Protein AF-V6U1A8-F1 (afdb_monomer_lite)

InterPro domains:
  IPR000742 EGF-like domain [SM00181] (25-59)
  IPR000742 EGF-like domain [SM00181] (64-98)
  IPR005127 Giardia variant-specific surface protein [PF03302] (100-140)
  IPR009030 Growth factor receptor cysteine-rich domain superfamily [SSF57184] (3-97)
  IPR052798 Giardia Variant Surface Antigen [PTHR23275] (2-140)

pLDDT: mean 70.41, std 11.6, range [42.94, 85.56]

Radius of gyration: 36.6 Å; chains: 1; bounding box: 85×27×102 Å

Structure (mmCIF, N/CA/C/O backbone):
data_AF-V6U1A8-F1
#
_entry.id   AF-V6U1A8-F1
#
loop_
_atom_site.group_PDB
_atom_site.id
_atom_site.type_symbol
_atom_site.label_atom_id
_atom_site.label_alt_id
_atom_site.label_comp_id
_atom_site.label_asym_id
_atom_site.label_entity_id
_atom_site.label_seq_id
_atom_site.pdbx_PDB_ins_code
_atom_site.Cartn_x
_atom_site.Cartn_y
_atom_site.Cartn_z
_atom_site.occupancy
_atom_site.B_iso_or_equiv
_atom_site.auth_seq_id
_atom_site.auth_comp_id
_atom_site.auth_asym_id
_atom_site.auth_atom_id
_atom_site.pdbx_PDB_model_num
ATOM 1 N N . THR A 1 1 ? -21.407 -9.603 41.014 1.00 54.41 1 THR A N 1
ATOM 2 C CA . THR A 1 1 ? -21.014 -10.512 39.916 1.00 54.41 1 THR A CA 1
ATOM 3 C C . THR A 1 1 ? -19.819 -9.904 39.214 1.00 54.41 1 THR A C 1
ATOM 5 O O . THR A 1 1 ? -19.897 -8.754 38.809 1.00 54.41 1 THR A O 1
ATOM 8 N N . LYS A 1 2 ? -18.679 -10.603 39.192 1.00 65.50 2 LYS A N 1
ATOM 9 C CA . LYS A 1 2 ? -17.474 -10.148 38.482 1.00 65.50 2 LYS A CA 1
ATOM 10 C C . LYS A 1 2 ? -17.559 -10.689 37.052 1.00 65.50 2 LYS A C 1
ATOM 12 O O . LYS A 1 2 ? -17.752 -11.888 36.890 1.00 65.50 2 LYS A O 1
ATOM 17 N N . CYS A 1 3 ? -17.492 -9.827 36.046 1.00 67.06 3 CYS A N 1
ATOM 18 C CA . CYS A 1 3 ? -17.381 -10.222 34.646 1.00 67.06 3 CYS A CA 1
ATOM 19 C C . CYS A 1 3 ? -15.931 -10.648 34.371 1.00 67.06 3 CYS A C 1
ATOM 21 O O . CYS A 1 3 ? -15.004 -9.895 34.657 1.00 67.06 3 CYS A O 1
ATOM 23 N N . GLU A 1 4 ? -15.725 -11.853 33.843 1.00 73.88 4 GLU A N 1
ATOM 24 C CA . GLU A 1 4 ? -14.408 -12.304 33.357 1.00 73.88 4 GLU A CA 1
ATOM 25 C C . GLU A 1 4 ? -14.188 -11.935 31.891 1.00 73.88 4 GLU A C 1
ATOM 27 O O . GLU A 1 4 ? -13.076 -11.602 31.490 1.00 73.88 4 GLU A O 1
ATOM 32 N N . THR A 1 5 ? -15.262 -11.935 31.105 1.00 67.69 5 THR A N 1
ATOM 33 C CA . THR A 1 5 ? -15.243 -11.657 29.669 1.00 67.69 5 THR A CA 1
ATOM 34 C C . THR A 1 5 ? -16.434 -10.794 29.287 1.00 67.69 5 THR A C 1
ATOM 36 O O . THR A 1 5 ? -17.560 -11.058 29.711 1.00 67.69 5 THR A O 1
ATOM 39 N N . CYS A 1 6 ? -16.190 -9.778 28.464 1.00 75.00 6 CYS A N 1
ATOM 40 C CA . CYS A 1 6 ? -17.238 -8.950 27.881 1.00 75.00 6 CYS A CA 1
ATOM 41 C C . CYS A 1 6 ? -17.598 -9.441 26.474 1.00 75.00 6 CYS A C 1
ATOM 43 O O . CYS A 1 6 ? -16.801 -10.104 25.811 1.00 75.00 6 CYS A O 1
ATOM 45 N N . SER A 1 7 ? -18.808 -9.111 26.016 1.00 73.62 7 SER A N 1
ATOM 46 C CA . SER A 1 7 ? -19.204 -9.361 24.626 1.00 73.62 7 SER A CA 1
ATOM 47 C C . SER A 1 7 ? -18.288 -8.607 23.647 1.00 73.62 7 SER A C 1
ATOM 49 O O . SER A 1 7 ? -17.741 -7.563 24.014 1.00 73.62 7 SER A O 1
ATOM 51 N N . PRO A 1 8 ? -18.129 -9.088 22.401 1.00 59.62 8 PRO A N 1
ATOM 52 C CA . PRO A 1 8 ? -17.358 -8.383 21.380 1.00 59.62 8 PRO A CA 1
ATOM 53 C C . PRO A 1 8 ? -17.794 -6.913 21.259 1.00 59.62 8 PRO A C 1
ATOM 55 O O . PRO A 1 8 ? -18.988 -6.624 21.191 1.00 59.62 8 PRO A O 1
ATOM 58 N N . GLY A 1 9 ? -16.832 -5.984 21.260 1.00 59.16 9 GLY A N 1
ATOM 59 C CA . GLY A 1 9 ? -17.101 -4.537 21.227 1.00 59.16 9 GLY A CA 1
ATOM 60 C C . GLY A 1 9 ? -17.337 -3.878 22.594 1.00 59.16 9 GLY A C 1
ATOM 61 O O . GLY A 1 9 ? -17.789 -2.734 22.649 1.00 59.16 9 GLY A O 1
ATOM 62 N N . PHE A 1 10 ? -17.034 -4.573 23.692 1.00 72.06 10 PHE A N 1
ATOM 63 C CA . PHE A 1 10 ? -17.098 -4.050 25.056 1.00 72.06 10 PHE A CA 1
ATOM 64 C C . PHE A 1 10 ? -15.777 -4.302 25.786 1.00 72.06 10 PHE A C 1
ATOM 66 O O . PHE A 1 10 ? -15.151 -5.348 25.611 1.00 72.06 10 PHE A O 1
ATOM 73 N N . THR A 1 11 ? -15.374 -3.367 26.641 1.00 70.12 11 THR A N 1
ATOM 74 C CA . THR A 1 11 ? -14.177 -3.476 27.484 1.00 70.12 11 THR A CA 1
ATOM 75 C C . THR A 1 11 ? -14.559 -3.664 28.946 1.00 70.12 11 THR A C 1
ATOM 77 O O . THR A 1 11 ? -15.531 -3.087 29.440 1.00 70.12 11 THR A O 1
ATOM 80 N N . LEU A 1 12 ? -13.798 -4.512 29.640 1.00 79.25 12 LEU A N 1
ATOM 81 C CA . LEU A 1 12 ? -14.005 -4.809 31.052 1.00 79.25 12 LEU A CA 1
ATOM 82 C C . LEU A 1 12 ? -13.474 -3.650 31.906 1.00 79.25 12 LEU A C 1
ATOM 84 O O . LEU A 1 12 ? -12.315 -3.264 31.770 1.00 79.25 12 LEU A O 1
ATOM 88 N N . SER A 1 13 ? -14.310 -3.110 32.793 1.00 70.56 13 SER A N 1
ATOM 89 C CA . SER A 1 13 ? -13.889 -2.104 33.776 1.00 70.56 13 SER A CA 1
ATOM 90 C C . SER A 1 13 ? -12.804 -2.667 34.708 1.00 70.56 13 SER A C 1
ATOM 92 O O . SER A 1 13 ? -12.798 -3.868 34.988 1.00 70.56 13 SER A O 1
ATOM 94 N N . GLY A 1 14 ? -11.909 -1.818 35.227 1.00 66.50 14 GLY A N 1
ATOM 95 C CA . GLY A 1 14 ? -10.808 -2.225 36.118 1.00 66.50 14 GLY A CA 1
ATOM 96 C C . GLY A 1 14 ? -11.271 -3.003 37.357 1.00 66.50 14 GLY A C 1
ATOM 97 O O . GLY A 1 14 ? -10.608 -3.948 37.781 1.00 66.50 14 GLY A O 1
ATOM 98 N N . ASP A 1 15 ? -12.470 -2.697 37.860 1.00 76.88 15 ASP A N 1
ATOM 99 C CA . ASP A 1 15 ? -13.091 -3.394 38.997 1.00 76.88 15 ASP A CA 1
ATOM 100 C C . ASP A 1 15 ? -13.807 -4.698 38.604 1.00 76.88 15 ASP A C 1
ATOM 102 O O . ASP A 1 15 ? -14.378 -5.394 39.447 1.00 76.88 15 ASP A O 1
ATOM 106 N N . LYS A 1 16 ? -13.795 -5.049 37.312 1.00 75.06 16 LYS A N 1
ATOM 107 C CA . LYS A 1 16 ? -14.426 -6.241 36.721 1.00 75.06 16 LYS A CA 1
ATOM 108 C C . LYS A 1 16 ? -15.928 -6.345 36.983 1.00 75.06 16 LYS A C 1
ATOM 110 O O . LYS A 1 16 ? -16.492 -7.431 36.928 1.00 75.06 16 LYS A O 1
ATOM 115 N N . THR A 1 17 ? -16.601 -5.245 37.298 1.00 80.75 17 THR A N 1
ATOM 116 C CA . THR A 1 17 ? -18.035 -5.243 37.636 1.00 80.75 17 THR A CA 1
ATOM 117 C C . THR A 1 17 ? -18.925 -4.815 36.478 1.00 80.75 17 THR A C 1
ATOM 119 O O . THR A 1 17 ? -20.125 -5.074 36.511 1.00 80.75 17 THR A O 1
ATOM 122 N N . GLN A 1 18 ? -18.354 -4.177 35.455 1.00 76.62 18 GLN A N 1
ATOM 123 C CA . GLN A 1 18 ? -19.092 -3.607 34.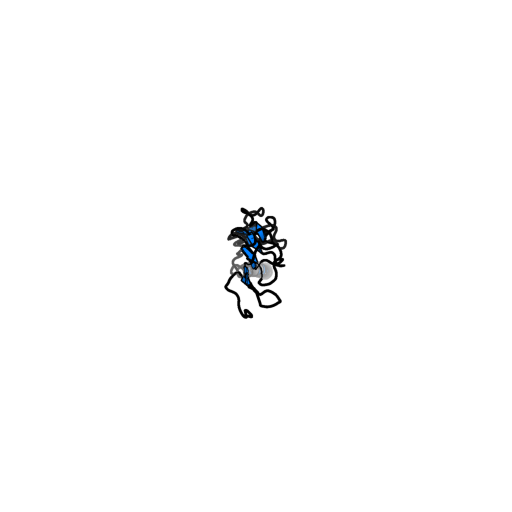334 1.00 76.62 18 GLN A CA 1
ATOM 124 C C . GLN A 1 18 ? -18.339 -3.836 33.023 1.00 76.62 18 GLN A C 1
ATOM 126 O O . GLN A 1 18 ? -17.109 -3.771 32.984 1.00 76.62 18 GLN A O 1
ATOM 131 N N . CYS A 1 19 ? -19.097 -4.086 31.961 1.00 73.50 19 CYS A N 1
ATOM 132 C CA . CYS A 1 19 ? -18.619 -4.068 30.587 1.00 73.50 19 CYS A CA 1
ATOM 133 C C . CYS A 1 19 ? -19.111 -2.773 29.952 1.00 73.50 19 CYS A C 1
ATOM 135 O O . CYS A 1 19 ? -20.314 -2.594 29.752 1.00 73.50 19 CYS A O 1
ATOM 137 N N . THR A 1 20 ? -18.195 -1.864 29.655 1.00 68.25 20 THR A N 1
ATOM 138 C CA . THR A 1 20 ? -18.539 -0.604 29.002 1.00 68.25 20 THR A CA 1
ATOM 139 C C . THR A 1 20 ? -18.555 -0.862 27.506 1.00 68.25 20 THR A C 1
ATOM 141 O O . THR A 1 20 ? -17.623 -1.470 26.975 1.00 68.25 20 THR A O 1
ATOM 144 N N . LYS A 1 21 ? -19.619 -0.437 26.810 1.00 64.88 21 LYS A N 1
ATOM 145 C CA . LYS A 1 21 ? -19.603 -0.401 25.340 1.00 64.88 21 LYS A CA 1
ATOM 146 C C . LYS A 1 21 ? -18.339 0.348 24.950 1.00 64.88 21 LYS A C 1
ATOM 148 O O . LYS A 1 21 ? -18.100 1.397 25.548 1.00 64.88 21 LYS A O 1
ATOM 153 N N . ASN A 1 22 ? -17.548 -0.173 24.009 1.00 64.12 22 ASN A N 1
ATOM 154 C CA . ASN A 1 22 ? -16.456 0.601 23.428 1.00 64.12 22 ASN A CA 1
ATOM 155 C C . ASN A 1 22 ? -17.096 1.844 22.809 1.00 64.12 22 ASN A C 1
ATOM 157 O O . ASN A 1 22 ? -17.663 1.815 21.717 1.00 64.12 22 ASN A O 1
ATOM 161 N N . ALA A 1 23 ? -17.137 2.902 23.601 1.00 52.38 23 ALA A N 1
ATOM 162 C CA . ALA A 1 23 ? -17.639 4.186 23.214 1.00 52.38 23 ALA A CA 1
ATOM 163 C C . ALA A 1 23 ? -16.458 4.933 22.615 1.00 52.38 23 ALA A C 1
ATOM 165 O O . ALA A 1 23 ? -15.355 4.893 23.155 1.00 52.38 23 ALA A O 1
ATOM 166 N N . ALA A 1 24 ? -16.767 5.648 21.542 1.00 52.00 24 ALA A N 1
ATOM 167 C CA . ALA A 1 24 ? -15.902 6.548 20.810 1.00 52.00 24 ALA A CA 1
ATOM 168 C C . ALA A 1 24 ? -14.945 5.855 19.834 1.00 52.00 24 ALA A C 1
ATOM 170 O O . ALA A 1 24 ? -14.075 5.073 20.203 1.00 52.00 24 ALA A O 1
ATOM 171 N N . SER A 1 25 ? -15.165 6.179 18.558 1.00 56.56 25 SER A N 1
ATOM 172 C CA . SER A 1 25 ? -14.120 6.486 17.581 1.00 56.56 25 SER A CA 1
ATOM 173 C C . SER A 1 25 ? -12.706 6.389 18.143 1.00 56.56 25 SER A C 1
ATOM 175 O O . SER A 1 25 ? -12.382 7.075 19.117 1.00 56.56 25 SER A O 1
ATOM 177 N N . CYS A 1 26 ? -11.857 5.591 17.502 1.00 66.81 26 CYS A N 1
ATOM 178 C CA . CYS A 1 26 ? -10.424 5.662 17.748 1.00 66.81 26 CYS A CA 1
ATOM 179 C C . CYS A 1 26 ? -9.991 7.129 17.767 1.00 66.81 26 CYS A C 1
ATOM 181 O O . CYS A 1 26 ? -10.487 7.926 16.971 1.00 66.81 26 CYS A O 1
ATOM 183 N N . ALA A 1 27 ? -9.067 7.483 18.660 1.00 77.06 27 ALA A N 1
ATOM 184 C CA . ALA A 1 27 ? -8.473 8.817 18.645 1.00 77.06 27 ALA A CA 1
ATOM 185 C C . ALA A 1 27 ? -7.754 9.083 17.307 1.00 77.06 27 ALA A C 1
ATOM 187 O O . ALA A 1 27 ? -7.520 10.228 16.942 1.00 77.06 27 ALA A O 1
ATOM 188 N N . VAL A 1 28 ? -7.433 8.010 16.576 1.00 73.50 28 VAL A N 1
ATOM 189 C CA . VAL A 1 28 ? -6.951 8.036 15.199 1.00 73.50 28 VAL A CA 1
ATOM 190 C C . VAL A 1 28 ? -8.095 8.342 14.228 1.00 73.50 28 VAL A C 1
ATOM 192 O O . VAL A 1 28 ? -8.998 7.522 14.035 1.00 73.50 28 VAL A O 1
ATOM 195 N N . ASP A 1 29 ? -8.012 9.495 13.568 1.00 76.94 29 ASP A N 1
ATOM 196 C CA . ASP A 1 29 ? -8.924 9.883 12.492 1.00 76.94 29 ASP A CA 1
ATOM 197 C C . ASP A 1 29 ? -8.962 8.836 11.374 1.00 76.94 29 ASP A C 1
ATOM 199 O O . ASP A 1 29 ? -7.933 8.294 10.976 1.00 76.94 29 ASP A O 1
ATOM 203 N N . ASN A 1 30 ? -10.153 8.591 10.819 1.00 76.75 30 ASN A N 1
ATOM 204 C CA . ASN A 1 30 ? -10.383 7.637 9.724 1.00 76.75 30 ASN A CA 1
ATOM 205 C C . ASN A 1 30 ? -9.980 6.187 10.046 1.00 76.75 30 ASN A C 1
ATOM 207 O O . ASN A 1 30 ? -9.646 5.416 9.144 1.00 76.75 30 ASN A O 1
ATOM 211 N N . CYS A 1 31 ? -10.032 5.804 11.320 1.00 80.38 31 CYS A N 1
ATOM 212 C CA . CYS A 1 31 ? -9.807 4.437 11.761 1.00 80.38 31 CYS A CA 1
ATOM 213 C C . CYS A 1 31 ? -11.122 3.648 11.882 1.00 80.38 31 CYS A C 1
ATOM 215 O O . CYS A 1 31 ? -12.066 4.098 12.532 1.00 80.38 31 CYS A O 1
ATOM 217 N N . ALA A 1 32 ? -11.173 2.458 11.280 1.00 79.12 32 ALA A N 1
ATOM 218 C CA . ALA A 1 32 ? -12.309 1.542 11.358 1.00 79.12 32 ALA A CA 1
ATOM 219 C C . ALA A 1 32 ? -12.280 0.687 12.635 1.00 79.12 32 ALA A C 1
ATOM 221 O O . ALA A 1 32 ? -13.322 0.466 13.251 1.00 79.12 32 ALA A O 1
ATOM 222 N N . THR A 1 33 ? -11.098 0.223 13.050 1.00 77.94 33 THR A N 1
ATOM 223 C CA . THR A 1 33 ? -10.898 -0.563 14.278 1.00 77.94 33 THR A CA 1
ATOM 224 C C . THR A 1 33 ? -9.630 -0.131 14.996 1.00 77.94 33 THR A C 1
ATOM 226 O O . THR A 1 33 ? -8.559 -0.072 14.399 1.00 77.94 33 THR A O 1
ATOM 229 N N . CYS A 1 34 ? -9.738 0.158 16.291 1.00 83.00 34 CYS A N 1
ATOM 230 C CA . CYS A 1 34 ? -8.590 0.497 17.131 1.00 83.00 34 CYS A CA 1
ATOM 231 C C . CYS A 1 34 ? -7.953 -0.769 17.699 1.00 83.00 34 CYS A C 1
ATOM 233 O O . CYS A 1 34 ? -8.619 -1.797 17.829 1.00 83.00 34 CYS A O 1
ATOM 235 N N . VAL A 1 35 ? -6.695 -0.657 18.118 1.00 79.69 35 VAL A N 1
ATOM 236 C CA . VAL A 1 35 ? -6.018 -1.725 18.855 1.00 79.69 35 VAL A CA 1
ATOM 237 C C . VAL A 1 35 ? -6.753 -1.981 20.174 1.00 79.69 35 VAL A C 1
ATOM 239 O O . V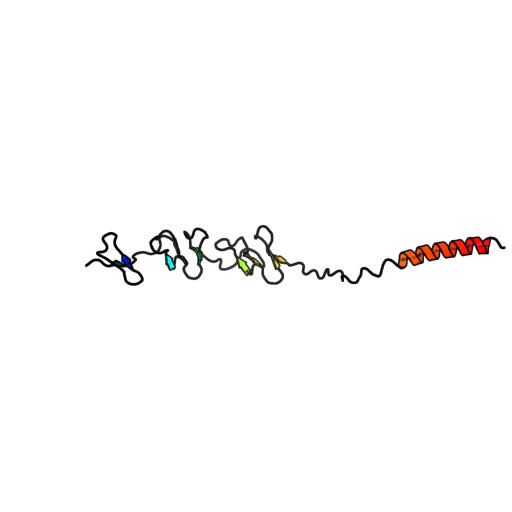AL A 1 35 ? -7.137 -1.056 20.894 1.00 79.69 35 VAL A O 1
ATOM 242 N N . ALA A 1 36 ? -6.955 -3.254 20.515 1.00 70.00 36 ALA A N 1
ATOM 243 C CA . ALA A 1 36 ? -7.619 -3.632 21.757 1.00 70.00 36 ALA A CA 1
ATOM 244 C C . ALA A 1 36 ? -6.872 -3.067 22.981 1.00 70.00 36 ALA A C 1
ATOM 246 O O . ALA A 1 36 ? -5.725 -3.422 23.244 1.00 70.00 36 ALA A O 1
ATOM 247 N N . GLY A 1 37 ? -7.537 -2.191 23.737 1.00 69.12 37 GLY A N 1
ATOM 248 C CA . GLY A 1 37 ? -6.963 -1.544 24.921 1.00 69.12 37 GLY A CA 1
ATOM 249 C C . GLY A 1 37 ? -6.116 -0.295 24.646 1.00 69.12 37 GLY A C 1
ATOM 250 O O . GLY A 1 37 ? -5.680 0.329 25.607 1.00 69.12 37 GLY A O 1
ATOM 251 N N . ASP A 1 38 ? -5.924 0.106 23.383 1.00 73.56 38 ASP A N 1
ATOM 252 C CA . ASP A 1 38 ? -5.215 1.337 23.010 1.00 73.56 38 ASP A CA 1
ATOM 253 C C . ASP A 1 38 ? -5.982 2.100 21.917 1.00 73.56 38 ASP A C 1
ATOM 255 O O . ASP A 1 38 ? -5.958 1.755 20.736 1.00 73.56 38 ASP A O 1
ATOM 259 N N . ASN A 1 39 ? -6.675 3.168 22.316 1.00 72.94 39 ASN A N 1
ATOM 260 C CA . ASN A 1 39 ? -7.464 4.001 21.407 1.00 72.94 39 ASN A CA 1
ATOM 261 C C . ASN A 1 39 ? -6.619 5.010 20.607 1.00 72.94 39 ASN A C 1
ATOM 263 O O . ASN A 1 39 ? -7.158 5.650 19.703 1.00 72.94 39 ASN A O 1
ATOM 267 N N . THR A 1 40 ? -5.323 5.143 20.911 1.00 80.12 40 THR A N 1
ATOM 268 C CA . THR A 1 40 ? -4.375 6.006 20.186 1.00 80.12 40 THR A CA 1
ATOM 269 C C . THR A 1 40 ? -3.773 5.313 18.969 1.00 80.12 40 THR A C 1
ATOM 271 O O . THR A 1 40 ? -3.113 5.952 18.148 1.00 80.12 40 THR A O 1
ATOM 274 N N . LYS A 1 41 ? -4.019 4.004 18.837 1.00 81.12 41 LYS A N 1
ATOM 275 C CA . LYS A 1 41 ? -3.540 3.180 17.736 1.00 81.12 41 LYS A CA 1
ATOM 276 C C . LYS A 1 41 ? -4.698 2.565 16.976 1.00 81.12 41 LYS A C 1
ATOM 278 O O . LYS A 1 41 ? -5.658 2.044 17.540 1.00 81.12 41 LYS A O 1
ATOM 283 N N . CYS A 1 42 ? -4.562 2.595 15.668 1.00 84.75 42 CYS A N 1
ATOM 284 C CA . CYS A 1 42 ? -5.466 2.001 14.723 1.00 84.75 42 CYS A CA 1
ATOM 285 C C . CYS A 1 42 ? -4.945 0.634 14.278 1.00 84.75 42 CYS A C 1
ATOM 287 O O . CYS A 1 42 ? -3.769 0.458 13.968 1.00 84.75 42 CYS A O 1
ATOM 289 N N . GLU A 1 43 ? -5.829 -0.350 14.263 1.00 84.38 43 GLU A N 1
ATOM 290 C CA . GLU A 1 43 ? -5.563 -1.684 13.741 1.00 84.38 43 GLU A CA 1
ATOM 291 C C . GLU A 1 43 ? -6.007 -1.802 12.282 1.00 84.38 43 GLU A C 1
ATOM 293 O O . GLU A 1 43 ? -5.321 -2.424 11.473 1.00 84.38 43 GLU A O 1
ATOM 298 N N . THR A 1 44 ? -7.122 -1.171 11.906 1.00 78.25 44 THR A N 1
ATOM 299 C CA . THR A 1 44 ? -7.575 -1.109 10.510 1.00 78.25 44 THR A CA 1
ATOM 300 C C . THR A 1 44 ? -8.177 0.250 10.198 1.00 78.25 44 THR A C 1
ATOM 302 O O . THR A 1 44 ? -9.046 0.734 10.919 1.00 78.25 44 THR A O 1
ATOM 305 N N . CYS A 1 45 ? -7.737 0.860 9.100 1.00 84.00 45 CYS A N 1
ATOM 306 C CA . CYS A 1 45 ? -8.268 2.132 8.624 1.00 84.00 45 CYS A CA 1
ATOM 307 C C . CYS A 1 45 ? -9.593 1.970 7.872 1.00 84.00 45 CYS A C 1
ATOM 309 O O . CYS A 1 45 ? -9.905 0.904 7.342 1.00 84.00 45 CYS A O 1
ATOM 311 N N . SER A 1 46 ? -10.367 3.050 7.809 1.00 80.44 46 SER A N 1
ATOM 312 C CA . SER A 1 46 ? -11.575 3.136 6.992 1.00 80.44 46 SER A CA 1
ATOM 313 C C . SER A 1 46 ? -11.273 2.893 5.506 1.00 80.44 46 SER A C 1
ATOM 315 O O . SER A 1 46 ? -10.152 3.137 5.051 1.00 80.44 46 SER A O 1
ATOM 317 N N . PRO A 1 47 ? -12.266 2.450 4.712 1.00 69.62 47 PRO A N 1
ATOM 318 C CA . PRO A 1 47 ? -12.084 2.236 3.280 1.00 69.62 47 PRO A CA 1
ATOM 319 C C . PRO A 1 47 ? -11.522 3.483 2.588 1.00 69.62 47 PRO A C 1
ATOM 321 O O . PRO A 1 47 ? -12.035 4.587 2.772 1.00 69.62 47 PRO A O 1
ATOM 324 N N . GLY A 1 48 ? -10.472 3.307 1.784 1.00 66.94 48 GLY A N 1
ATOM 325 C CA . GLY A 1 48 ? -9.790 4.416 1.111 1.00 66.94 48 GLY A CA 1
ATOM 326 C C . GLY A 1 48 ? -8.761 5.151 1.975 1.00 66.94 48 GLY A C 1
ATOM 327 O O . GLY A 1 48 ? -8.313 6.223 1.573 1.00 66.94 48 GLY A O 1
ATOM 328 N N . PHE A 1 49 ? -8.375 4.591 3.123 1.00 78.25 49 PHE A N 1
ATOM 329 C CA . PHE A 1 49 ? -7.286 5.073 3.969 1.00 78.25 49 PHE A CA 1
ATOM 330 C C . PHE A 1 49 ? -6.291 3.943 4.259 1.00 78.25 49 PHE A C 1
ATOM 332 O O . PHE A 1 49 ? -6.679 2.779 4.359 1.00 78.25 49 PHE A O 1
ATOM 339 N N . THR A 1 50 ? -5.016 4.287 4.420 1.00 78.31 50 THR A N 1
ATOM 340 C CA . THR A 1 50 ? -3.936 3.349 4.746 1.00 78.31 50 THR A CA 1
ATOM 341 C C . THR A 1 50 ? -3.338 3.671 6.105 1.00 78.31 50 THR A C 1
ATOM 343 O O . THR A 1 50 ? -3.195 4.835 6.476 1.00 78.31 50 THR A O 1
ATOM 346 N N . LEU A 1 51 ? -2.989 2.619 6.844 1.00 82.31 51 LEU A N 1
ATOM 347 C CA . LEU A 1 51 ? -2.413 2.710 8.177 1.00 82.31 51 LEU A CA 1
ATOM 348 C C . LEU A 1 51 ? -0.947 3.145 8.107 1.00 82.31 51 LEU A C 1
ATOM 350 O O . LEU A 1 51 ? -0.150 2.546 7.387 1.00 82.31 51 LEU A O 1
ATOM 354 N N . SER A 1 52 ? -0.591 4.164 8.884 1.00 80.25 52 SER A N 1
ATOM 355 C CA . SER A 1 52 ? 0.800 4.570 9.095 1.00 80.25 52 SER A CA 1
ATOM 356 C C . SER A 1 52 ? 1.597 3.456 9.785 1.00 80.25 52 SER A C 1
ATOM 358 O O . SER A 1 52 ? 1.041 2.688 10.572 1.00 80.25 52 SER A O 1
ATOM 360 N N . GLY A 1 53 ? 2.909 3.381 9.542 1.00 74.81 53 GLY A N 1
ATOM 361 C CA . GLY A 1 53 ? 3.787 2.366 10.142 1.00 74.81 53 GLY A CA 1
ATOM 362 C C . GLY A 1 53 ? 3.739 2.344 11.676 1.00 74.81 53 GLY A C 1
ATOM 363 O O . GLY A 1 53 ? 3.769 1.275 12.284 1.00 74.81 53 GLY A O 1
ATOM 364 N N . ASP A 1 54 ? 3.548 3.510 12.298 1.00 78.69 54 ASP A N 1
ATOM 365 C CA . ASP A 1 54 ? 3.423 3.656 13.754 1.00 78.69 54 ASP A CA 1
ATOM 366 C C . ASP A 1 54 ? 2.014 3.348 14.286 1.00 78.69 54 ASP A C 1
ATOM 368 O O . ASP A 1 54 ? 1.771 3.385 15.495 1.00 78.69 54 ASP A O 1
ATOM 372 N N . LYS A 1 55 ? 1.075 3.023 13.389 1.00 82.12 55 LYS A N 1
ATOM 373 C CA . LYS A 1 55 ? -0.338 2.726 13.658 1.00 82.12 55 LYS A CA 1
ATOM 374 C C . LYS A 1 55 ? -1.138 3.879 14.266 1.00 82.12 55 LYS A C 1
ATOM 376 O O . LYS A 1 55 ? -2.272 3.681 14.672 1.00 82.12 55 LYS A O 1
ATOM 381 N N . THR A 1 56 ? -0.594 5.084 14.334 1.00 84.06 56 THR A N 1
ATOM 382 C CA . THR A 1 56 ? -1.242 6.244 14.972 1.00 84.06 56 THR A CA 1
ATOM 383 C C . THR A 1 56 ? -2.048 7.105 14.005 1.00 84.06 56 THR A C 1
ATOM 385 O O . THR A 1 56 ? -2.710 8.045 14.433 1.00 84.06 56 THR A O 1
ATOM 388 N N . GLN A 1 57 ? -1.982 6.825 12.701 1.00 82.38 57 GLN A N 1
ATOM 389 C CA . GLN A 1 57 ? -2.623 7.632 11.663 1.00 82.38 57 GLN A CA 1
ATOM 390 C C . GLN A 1 57 ? -3.168 6.756 10.539 1.00 82.38 57 GLN A C 1
ATOM 392 O O . GLN A 1 57 ? -2.537 5.768 10.159 1.00 82.38 57 GLN A O 1
ATOM 397 N N . CYS A 1 58 ? -4.316 7.154 9.995 1.00 82.31 58 CYS A N 1
ATOM 398 C CA . CYS A 1 58 ? -4.878 6.613 8.766 1.00 82.31 58 CYS A CA 1
ATOM 399 C C . CYS A 1 58 ? -4.895 7.705 7.704 1.00 82.31 58 CYS A C 1
ATOM 401 O O . CYS A 1 58 ? -5.665 8.665 7.786 1.00 82.31 58 CYS A O 1
ATOM 403 N N . THR A 1 59 ? -4.043 7.565 6.699 1.00 79.38 59 THR A N 1
ATOM 404 C CA . THR A 1 59 ? -3.857 8.577 5.660 1.00 79.38 59 THR A CA 1
ATOM 405 C C . THR A 1 59 ? -4.705 8.225 4.453 1.00 79.38 59 THR A C 1
ATOM 407 O O . THR A 1 59 ? -4.751 7.067 4.042 1.00 79.38 59 THR A O 1
ATOM 410 N N . LYS A 1 60 ? -5.395 9.211 3.875 1.00 75.56 60 LYS A N 1
ATOM 411 C CA . LYS A 1 60 ? -6.237 8.982 2.698 1.00 75.56 60 LYS A CA 1
ATOM 412 C C . LYS A 1 60 ? -5.383 8.436 1.557 1.00 75.56 60 LYS A C 1
ATOM 414 O O . LYS A 1 60 ? -4.332 8.993 1.243 1.00 75.56 60 LYS A O 1
ATOM 419 N N . ASN A 1 61 ? -5.855 7.374 0.922 1.00 67.94 61 ASN A N 1
ATOM 420 C CA . ASN A 1 61 ? -5.212 6.824 -0.257 1.00 67.94 61 ASN A CA 1
ATOM 421 C C . ASN A 1 61 ? -5.266 7.881 -1.355 1.00 67.94 61 ASN A C 1
ATOM 423 O O . ASN A 1 61 ? -6.322 8.467 -1.618 1.00 67.94 61 ASN A O 1
ATOM 427 N N . ALA A 1 62 ? -4.122 8.143 -1.980 1.00 63.47 62 ALA A N 1
ATOM 428 C CA . ALA A 1 62 ? -4.074 9.027 -3.127 1.00 63.47 62 ALA A CA 1
ATOM 429 C C . ALA A 1 62 ? -5.005 8.458 -4.209 1.00 63.47 62 ALA A C 1
ATOM 431 O O . ALA A 1 62 ? -4.842 7.315 -4.630 1.00 63.47 62 ALA A O 1
ATOM 432 N N . ALA A 1 63 ? -5.999 9.243 -4.637 1.00 62.94 63 ALA A N 1
ATOM 433 C CA . ALA A 1 63 ? -6.902 8.845 -5.720 1.00 62.94 63 ALA A CA 1
ATOM 434 C C . ALA A 1 63 ? -6.142 8.633 -7.044 1.00 62.94 63 ALA A C 1
ATOM 436 O O . ALA A 1 63 ? -6.578 7.872 -7.902 1.00 62.94 63 ALA A O 1
ATOM 437 N N . SER A 1 64 ? -4.996 9.302 -7.179 1.00 62.50 64 SER A N 1
ATOM 438 C CA . SER A 1 64 ? -4.049 9.200 -8.280 1.00 62.50 64 SER A CA 1
ATOM 439 C C . SER A 1 64 ? -2.653 9.550 -7.772 1.00 62.50 64 SER A C 1
ATOM 441 O O . SER A 1 64 ? -2.499 10.453 -6.942 1.00 62.50 64 SER A O 1
ATOM 443 N N . CYS A 1 65 ? -1.637 8.867 -8.283 1.00 75.50 65 CYS A N 1
ATOM 444 C CA . CYS A 1 65 ? -0.251 9.209 -7.997 1.00 75.50 65 CYS A CA 1
ATOM 445 C C . CYS A 1 65 ? 0.170 10.475 -8.729 1.00 75.50 65 CYS A C 1
ATOM 447 O O . CYS A 1 65 ? -0.185 10.655 -9.889 1.00 75.50 65 CYS A O 1
ATOM 449 N N . ALA A 1 66 ? 0.916 11.350 -8.046 1.00 79.56 66 ALA A N 1
ATOM 450 C CA . ALA A 1 66 ? 1.555 12.492 -8.697 1.00 79.56 66 ALA A CA 1
ATOM 451 C C . ALA A 1 66 ? 2.764 12.044 -9.536 1.00 79.56 66 ALA A C 1
ATOM 453 O O . ALA A 1 66 ? 3.202 12.769 -10.421 1.00 79.56 66 ALA A O 1
ATOM 454 N N . VAL A 1 67 ? 3.290 10.846 -9.259 1.00 78.62 67 VAL A N 1
ATOM 455 C CA . VAL A 1 67 ? 4.352 10.213 -10.041 1.00 78.62 67 VAL A CA 1
ATOM 456 C C . VAL A 1 67 ? 3.777 9.627 -11.330 1.00 78.62 67 VAL A C 1
ATOM 458 O O . VAL A 1 67 ? 2.943 8.718 -11.289 1.00 78.62 67 VAL A O 1
ATOM 461 N N . ASP A 1 68 ? 4.266 10.112 -12.470 1.00 78.69 68 ASP A N 1
ATOM 462 C CA . ASP A 1 68 ? 3.927 9.577 -13.788 1.00 78.69 68 ASP A CA 1
ATOM 463 C C . ASP A 1 68 ? 4.287 8.092 -13.907 1.00 78.69 68 ASP A C 1
ATOM 465 O O . ASP A 1 68 ? 5.326 7.643 -13.424 1.00 78.69 68 ASP A O 1
ATOM 469 N N . ASN A 1 69 ? 3.433 7.325 -14.592 1.00 80.44 69 ASN A N 1
ATOM 470 C CA . ASN A 1 69 ? 3.587 5.879 -14.805 1.00 80.44 69 ASN A CA 1
ATOM 471 C C . ASN A 1 69 ? 3.659 5.047 -13.510 1.00 80.44 69 ASN A C 1
ATOM 473 O O . ASN A 1 69 ? 4.146 3.915 -13.519 1.00 80.44 69 ASN A O 1
ATOM 477 N N . CYS A 1 70 ? 3.136 5.562 -12.398 1.00 82.75 70 CYS A N 1
ATOM 478 C CA . CYS A 1 70 ? 3.046 4.843 -11.135 1.00 82.75 70 CYS A CA 1
ATOM 479 C C . CYS A 1 70 ? 1.754 4.015 -11.031 1.00 82.75 70 CYS A C 1
ATOM 481 O O . CYS A 1 70 ? 0.661 4.546 -11.215 1.00 82.75 70 CYS A O 1
ATOM 483 N N . ALA A 1 71 ? 1.873 2.722 -10.720 1.00 79.69 71 ALA A N 1
ATOM 484 C CA . ALA A 1 71 ? 0.730 1.834 -10.498 1.00 79.69 71 ALA A CA 1
ATOM 485 C C . ALA A 1 71 ? 0.192 1.937 -9.064 1.00 79.69 71 ALA A C 1
ATOM 487 O O . ALA A 1 71 ? -1.021 1.940 -8.860 1.00 79.69 71 ALA A O 1
ATOM 488 N N . THR A 1 72 ? 1.081 2.041 -8.070 1.00 78.31 72 THR A N 1
ATOM 489 C CA . THR A 1 72 ? 0.712 2.244 -6.663 1.00 78.31 72 THR A CA 1
ATOM 490 C C . THR A 1 72 ? 1.627 3.258 -5.994 1.00 78.31 72 THR A C 1
ATOM 492 O O . THR A 1 72 ? 2.849 3.164 -6.080 1.00 78.31 72 THR A O 1
ATOM 495 N N . CYS A 1 73 ? 1.031 4.230 -5.310 1.00 82.25 73 CYS A N 1
ATOM 496 C CA . CYS A 1 73 ? 1.743 5.226 -4.516 1.00 82.25 73 CYS A CA 1
ATOM 497 C C . CYS A 1 73 ? 2.203 4.654 -3.186 1.00 82.25 73 CYS A C 1
ATOM 499 O O . CYS A 1 73 ? 1.566 3.750 -2.649 1.00 82.25 73 CYS A O 1
ATOM 501 N N . VAL A 1 74 ? 3.214 5.292 -2.602 1.00 77.25 74 VAL A N 1
ATOM 502 C CA . VAL A 1 74 ? 3.513 5.113 -1.186 1.00 77.25 74 VAL A CA 1
ATOM 503 C C . VAL A 1 74 ? 2.316 5.578 -0.355 1.00 77.25 74 VAL A C 1
ATOM 505 O O . VAL A 1 74 ? 1.710 6.624 -0.601 1.00 77.25 74 VAL A O 1
ATOM 508 N N . ALA A 1 75 ? 1.968 4.777 0.648 1.00 68.56 75 ALA A N 1
ATOM 509 C CA . ALA A 1 75 ? 0.892 5.073 1.579 1.00 68.56 75 ALA A CA 1
ATOM 510 C C . ALA A 1 75 ? 1.051 6.465 2.214 1.00 68.56 75 ALA A C 1
ATOM 512 O O . ALA A 1 75 ? 2.030 6.741 2.904 1.00 68.56 75 ALA A O 1
ATOM 513 N N . GLY A 1 76 ? 0.069 7.339 1.990 1.00 67.62 76 GLY A N 1
ATOM 514 C CA . GLY A 1 76 ? 0.068 8.699 2.530 1.00 67.62 76 GLY A CA 1
ATOM 515 C C . GLY A 1 76 ? 1.010 9.689 1.838 1.00 67.62 76 GLY A C 1
ATOM 516 O O . GLY A 1 76 ? 1.016 10.850 2.233 1.00 67.62 76 GLY A O 1
ATOM 517 N N . ASP A 1 77 ? 1.746 9.277 0.800 1.00 72.88 77 ASP A N 1
ATOM 518 C CA . ASP A 1 77 ? 2.660 10.148 0.060 1.00 72.88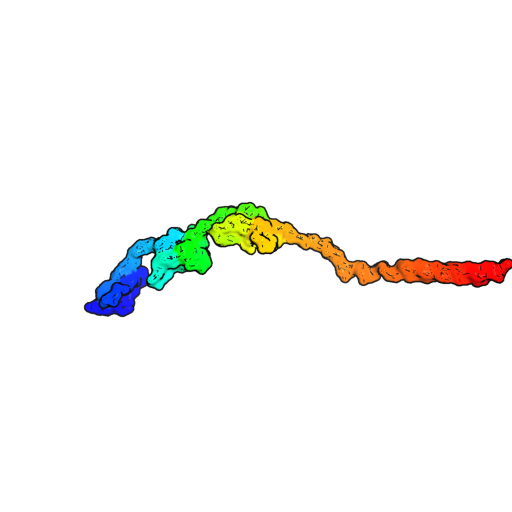 77 ASP A CA 1
ATOM 519 C C . ASP A 1 77 ? 2.475 9.968 -1.453 1.00 72.88 77 ASP A C 1
ATOM 521 O O . ASP A 1 77 ? 2.979 9.034 -2.075 1.00 72.88 77 ASP A O 1
ATOM 525 N N . ASN A 1 78 ? 1.711 10.875 -2.064 1.00 75.69 78 ASN A N 1
ATOM 526 C CA . ASN A 1 78 ? 1.397 10.818 -3.493 1.00 75.69 78 ASN A CA 1
ATOM 527 C C . ASN A 1 78 ? 2.570 11.238 -4.394 1.00 75.69 78 ASN A C 1
ATOM 529 O O . ASN A 1 78 ? 2.487 11.051 -5.609 1.00 75.69 78 ASN A O 1
ATOM 533 N N . THR A 1 79 ? 3.640 11.792 -3.810 1.00 79.62 79 THR A N 1
ATOM 534 C CA . THR A 1 79 ? 4.867 12.199 -4.511 1.00 79.62 79 THR A CA 1
ATOM 535 C C . THR A 1 79 ? 5.847 11.046 -4.687 1.00 79.62 79 THR A C 1
ATOM 537 O O . THR A 1 79 ? 6.838 11.172 -5.408 1.00 79.62 79 THR A O 1
ATOM 540 N N . LYS A 1 80 ? 5.570 9.911 -4.036 1.00 82.19 80 LYS A N 1
ATOM 541 C CA . LYS A 1 80 ? 6.386 8.708 -4.099 1.00 82.19 80 LYS A CA 1
ATOM 542 C C . LYS A 1 80 ? 5.574 7.542 -4.641 1.00 82.19 80 LYS A C 1
ATOM 544 O O . LYS A 1 80 ? 4.433 7.304 -4.256 1.00 82.19 80 LYS A O 1
ATOM 549 N N . CYS A 1 81 ? 6.202 6.785 -5.519 1.00 84.25 81 CYS A N 1
ATOM 550 C CA . CYS A 1 81 ? 5.684 5.566 -6.087 1.00 84.25 81 CYS A CA 1
ATOM 551 C C . CYS A 1 81 ? 6.245 4.351 -5.346 1.00 84.25 81 CYS A C 1
ATOM 553 O O . CYS A 1 81 ? 7.438 4.261 -5.062 1.00 84.25 81 CYS A O 1
ATOM 555 N N . GLU A 1 82 ? 5.374 3.408 -5.020 1.00 84.50 82 GLU A N 1
ATOM 556 C CA . GLU A 1 82 ? 5.742 2.121 -4.445 1.00 84.50 82 GLU A CA 1
ATOM 557 C C . GLU A 1 82 ? 5.932 1.072 -5.542 1.00 84.50 82 GLU A C 1
ATOM 559 O O . GLU A 1 82 ? 6.938 0.365 -5.544 1.00 84.50 82 GLU A O 1
ATOM 564 N N . THR A 1 83 ? 5.012 1.009 -6.510 1.00 82.50 83 THR A N 1
ATOM 565 C CA . THR A 1 83 ? 5.114 0.117 -7.674 1.00 82.50 83 THR A CA 1
ATOM 566 C C . THR A 1 83 ? 4.842 0.878 -8.960 1.00 82.50 83 THR A C 1
ATOM 568 O O . THR A 1 83 ? 3.802 1.516 -9.110 1.00 82.50 83 THR A O 1
ATOM 571 N N . CYS A 1 84 ? 5.762 0.782 -9.917 1.00 85.50 84 CYS A N 1
ATOM 572 C CA . CYS A 1 84 ? 5.594 1.360 -11.246 1.00 85.50 84 CYS A CA 1
ATOM 573 C C . CYS A 1 84 ? 4.690 0.506 -12.141 1.00 85.50 84 CYS A C 1
ATOM 575 O O . CYS A 1 84 ? 4.523 -0.695 -11.932 1.00 85.50 84 CYS A O 1
ATOM 577 N N . SER A 1 85 ? 4.116 1.138 -13.162 1.00 83.38 85 SER A N 1
ATOM 578 C CA . SER A 1 85 ? 3.338 0.459 -14.198 1.00 83.38 85 SER A CA 1
ATOM 579 C C . SER A 1 85 ? 4.190 -0.567 -14.957 1.00 83.38 85 SER A C 1
ATOM 581 O O . SER A 1 85 ? 5.417 -0.440 -15.002 1.00 83.38 85 SER A O 1
ATOM 583 N N . PRO A 1 86 ? 3.573 -1.586 -15.584 1.00 79.69 86 PRO A N 1
ATOM 584 C CA . PRO A 1 86 ? 4.303 -2.580 -16.362 1.00 79.69 86 PRO A CA 1
ATOM 585 C C . PRO A 1 86 ? 5.189 -1.921 -17.426 1.00 79.69 86 PRO A C 1
ATOM 587 O O . PRO A 1 86 ? 4.725 -1.066 -18.177 1.00 79.69 86 PRO A O 1
ATOM 590 N N . GLY A 1 87 ? 6.458 -2.328 -17.498 1.00 77.56 87 GLY A N 1
ATOM 591 C CA . GLY A 1 87 ? 7.434 -1.725 -18.411 1.00 77.56 87 GLY A CA 1
ATOM 592 C C . GLY A 1 87 ? 8.082 -0.440 -17.889 1.00 77.56 87 GLY A C 1
ATOM 593 O O . GLY A 1 87 ? 8.769 0.226 -18.658 1.00 77.56 87 GLY A O 1
ATOM 594 N N . PHE A 1 88 ? 7.894 -0.103 -16.609 1.00 82.94 88 PHE A N 1
ATOM 595 C CA . PHE A 1 88 ? 8.583 0.981 -15.912 1.00 82.94 88 PHE A CA 1
ATOM 596 C C . PHE A 1 88 ? 9.298 0.468 -14.654 1.00 82.94 88 PHE A C 1
ATOM 598 O O . PHE A 1 88 ? 8.864 -0.477 -13.996 1.00 82.94 88 PHE A O 1
ATOM 605 N N . THR A 1 89 ? 10.410 1.109 -14.312 1.00 83.75 89 THR A N 1
ATOM 606 C CA . THR A 1 89 ? 11.300 0.779 -13.196 1.00 83.75 89 THR A CA 1
ATOM 607 C C . THR A 1 89 ? 11.300 1.930 -12.205 1.00 83.75 89 THR A C 1
ATOM 609 O O . THR A 1 89 ? 11.357 3.095 -12.598 1.00 83.75 89 THR A O 1
ATOM 612 N N . LEU A 1 90 ? 11.242 1.598 -10.918 1.00 85.56 90 LEU A N 1
ATOM 613 C CA . LEU A 1 90 ? 11.222 2.590 -9.852 1.00 85.56 90 LEU A CA 1
ATOM 614 C C . LEU A 1 90 ? 12.610 3.212 -9.676 1.00 85.56 90 LEU A C 1
ATOM 616 O O . LEU A 1 90 ? 13.590 2.490 -9.492 1.00 85.56 90 LEU A O 1
ATOM 620 N N . SER A 1 91 ? 12.681 4.543 -9.706 1.00 82.69 91 SER A N 1
ATOM 621 C CA . SER A 1 91 ? 13.900 5.283 -9.374 1.00 82.69 91 SER A CA 1
ATOM 622 C C . SER A 1 91 ? 14.276 5.086 -7.899 1.00 82.69 91 SER A C 1
ATOM 624 O O . SER A 1 91 ? 13.406 4.858 -7.053 1.00 82.69 91 SER A O 1
ATOM 626 N N . GLY A 1 92 ? 15.566 5.190 -7.567 1.00 77.75 92 GLY A N 1
ATOM 627 C CA . GLY A 1 92 ? 16.076 4.974 -6.205 1.00 77.75 92 GLY A CA 1
ATOM 628 C C . GLY A 1 92 ? 15.396 5.858 -5.151 1.00 77.75 92 GLY A C 1
ATOM 629 O O . GLY A 1 92 ? 15.111 5.398 -4.046 1.00 77.75 92 GLY A O 1
ATOM 630 N N . ASP A 1 93 ? 15.034 7.085 -5.528 1.00 79.94 93 ASP A N 1
ATOM 631 C CA . ASP A 1 93 ? 14.358 8.059 -4.659 1.00 79.94 93 ASP A CA 1
ATOM 632 C C . ASP A 1 93 ? 12.835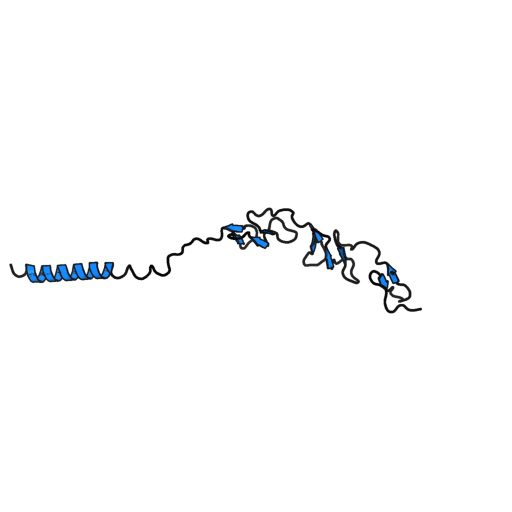 7.862 -4.570 1.00 79.94 93 ASP A C 1
ATOM 634 O O . ASP A 1 93 ? 12.142 8.572 -3.828 1.00 79.94 93 ASP A O 1
ATOM 638 N N . LYS A 1 94 ? 12.305 6.874 -5.306 1.00 81.75 94 LYS A N 1
ATOM 639 C CA . LYS A 1 94 ? 10.883 6.519 -5.418 1.00 81.75 94 LYS A CA 1
ATOM 640 C C . LYS A 1 94 ? 9.999 7.625 -5.998 1.00 81.75 94 LYS A C 1
ATOM 642 O O . LYS A 1 94 ? 8.787 7.500 -5.964 1.00 81.75 94 LYS A O 1
ATOM 647 N N . THR A 1 95 ? 10.559 8.703 -6.528 1.00 83.75 95 THR A N 1
ATOM 648 C CA . THR A 1 95 ? 9.804 9.857 -7.052 1.00 83.75 95 THR A CA 1
ATOM 649 C C . THR A 1 95 ? 9.481 9.754 -8.539 1.00 83.75 95 THR A C 1
ATOM 651 O O . THR A 1 95 ? 8.722 10.567 -9.054 1.00 83.75 95 THR A O 1
ATOM 654 N N . GLN A 1 96 ? 10.046 8.769 -9.241 1.00 83.19 96 GLN A N 1
ATOM 655 C CA . GLN A 1 96 ? 9.897 8.628 -10.686 1.00 83.19 96 GLN A CA 1
ATOM 656 C C . GLN A 1 96 ? 9.832 7.155 -11.087 1.00 83.19 96 GLN A C 1
ATOM 658 O O . GLN A 1 96 ? 10.571 6.322 -10.555 1.00 83.19 96 GLN A O 1
ATOM 663 N N . CYS A 1 97 ? 8.958 6.856 -12.044 1.00 84.38 97 CYS A N 1
ATOM 664 C CA . CYS A 1 97 ? 8.927 5.589 -12.757 1.00 84.38 97 CYS A CA 1
ATOM 665 C C . CYS A 1 97 ? 9.491 5.815 -14.150 1.00 84.38 97 CYS A C 1
ATOM 667 O O . CYS A 1 97 ? 8.860 6.445 -14.998 1.00 84.38 97 CYS A O 1
ATOM 669 N N . GLU A 1 98 ? 10.700 5.324 -14.378 1.00 83.62 98 GLU A N 1
ATOM 670 C CA . GLU A 1 98 ? 11.361 5.460 -15.669 1.00 83.62 98 GLU A CA 1
ATOM 671 C C . GLU A 1 98 ? 11.030 4.262 -16.543 1.00 83.62 98 GLU A C 1
ATOM 673 O O . GLU A 1 98 ? 10.959 3.150 -16.017 1.00 83.62 98 GLU A O 1
ATOM 678 N N . PRO A 1 99 ? 10.823 4.436 -17.859 1.00 80.06 99 PRO A N 1
ATOM 679 C CA . PRO A 1 99 ? 10.601 3.308 -18.746 1.00 80.06 99 PRO A CA 1
ATOM 680 C C . PRO A 1 99 ? 11.728 2.311 -18.526 1.00 80.06 99 PRO A C 1
ATOM 682 O O . PRO A 1 99 ? 12.913 2.643 -18.638 1.00 80.06 99 PRO A O 1
ATOM 685 N N . SER A 1 100 ? 11.350 1.090 -18.155 1.00 69.69 100 SER A N 1
ATOM 686 C CA . SER A 1 100 ? 12.269 -0.021 -18.114 1.00 69.69 100 SER A CA 1
ATOM 687 C C . SER A 1 100 ? 12.879 -0.052 -19.484 1.00 69.69 100 SER A C 1
ATOM 689 O O . SER A 1 100 ? 12.206 -0.299 -20.483 1.00 69.69 100 SER A O 1
ATOM 691 N N . SER A 1 101 ? 14.169 0.242 -19.532 1.00 61.38 101 SER A N 1
ATOM 692 C CA . SER A 1 101 ? 14.961 -0.029 -20.701 1.00 61.38 101 SER A CA 1
ATOM 693 C C . SER A 1 101 ? 15.065 -1.551 -20.820 1.00 61.38 101 SER A C 1
ATOM 695 O O . SER A 1 101 ? 16.146 -2.117 -20.786 1.00 61.38 101 SER A O 1
ATOM 697 N N . THR A 1 102 ? 13.949 -2.216 -21.138 1.00 50.31 102 THR A N 1
ATOM 698 C CA . THR A 1 102 ? 13.905 -3.213 -22.202 1.00 50.31 102 THR A CA 1
ATOM 699 C C . THR A 1 102 ? 14.223 -2.514 -23.518 1.00 50.31 102 THR A C 1
ATOM 701 O O . THR A 1 102 ? 13.526 -2.641 -24.522 1.00 50.31 102 THR A O 1
ATOM 704 N N . ASN A 1 103 ? 15.338 -1.788 -23.541 1.00 47.97 103 ASN A N 1
ATOM 705 C CA . ASN A 1 103 ? 16.151 -1.797 -24.709 1.00 47.97 103 ASN A CA 1
ATOM 706 C C . ASN A 1 103 ? 16.426 -3.288 -24.908 1.00 47.97 103 ASN A C 1
ATOM 708 O O . ASN A 1 103 ? 17.128 -3.924 -24.120 1.00 47.97 103 ASN A O 1
ATOM 712 N N . LYS A 1 104 ? 15.825 -3.866 -25.948 1.00 48.03 104 LYS A N 1
ATOM 713 C CA . LYS A 1 104 ? 16.468 -4.942 -26.695 1.00 48.03 104 LYS A CA 1
ATOM 714 C C . LYS A 1 104 ? 17.817 -4.405 -27.207 1.00 48.03 104 LYS A C 1
ATOM 716 O O . LYS A 1 104 ? 18.017 -4.217 -28.394 1.00 48.03 104 LYS A O 1
ATOM 721 N N . SER A 1 105 ? 18.723 -4.159 -26.276 1.00 46.56 105 SER A N 1
ATOM 722 C CA . SER A 1 105 ? 20.160 -4.079 -26.419 1.00 46.56 105 SER A CA 1
ATOM 723 C C . SER A 1 105 ? 20.693 -5.149 -25.453 1.00 46.56 105 SER A C 1
ATOM 725 O O . SER A 1 105 ? 21.400 -4.860 -24.509 1.00 46.56 105 SER A O 1
ATOM 727 N N . GLY A 1 106 ? 20.347 -6.430 -25.572 1.00 42.94 106 GLY A N 1
ATOM 728 C CA . GLY A 1 106 ? 20.016 -7.081 -26.825 1.00 42.94 106 GLY A CA 1
ATOM 729 C C . GLY A 1 106 ? 21.030 -6.757 -27.920 1.00 42.94 106 GLY A C 1
ATOM 730 O O . GLY A 1 106 ? 20.685 -6.895 -29.085 1.00 42.94 106 GLY A O 1
ATOM 731 N N . LEU A 1 107 ? 22.278 -6.377 -27.584 1.00 45.81 107 LEU A N 1
ATOM 732 C CA . LEU A 1 107 ? 23.358 -6.942 -28.376 1.00 45.81 107 LEU A CA 1
ATOM 733 C C . LEU A 1 107 ? 23.063 -8.437 -28.327 1.00 45.81 107 LEU A C 1
ATOM 735 O O . LEU A 1 107 ? 23.001 -8.977 -27.217 1.00 45.81 107 LEU A O 1
ATOM 739 N N . PRO A 1 108 ? 22.760 -9.097 -29.453 1.00 44.41 108 PRO A N 1
ATOM 740 C CA . PRO A 1 108 ? 22.672 -10.535 -29.417 1.00 44.41 108 PRO A CA 1
ATOM 741 C C . PRO A 1 108 ? 23.980 -10.994 -28.777 1.00 44.41 108 PRO A C 1
ATOM 743 O O . PRO A 1 108 ? 25.057 -10.758 -29.325 1.00 44.41 108 PRO A O 1
ATOM 746 N N . SER A 1 109 ? 23.909 -11.669 -27.629 1.00 46.91 109 SER A N 1
ATOM 747 C CA . SER A 1 109 ? 25.041 -12.391 -27.036 1.00 46.91 109 SER A CA 1
ATOM 748 C C . SER A 1 109 ? 25.510 -13.555 -27.935 1.00 46.91 109 SER A C 1
ATOM 750 O O . SER A 1 109 ? 26.154 -14.484 -27.471 1.00 46.91 109 SER A O 1
ATOM 752 N N . GLY A 1 110 ? 25.207 -13.491 -29.238 1.00 47.62 110 GLY A N 1
ATOM 753 C CA . GLY A 1 110 ? 25.701 -14.310 -30.336 1.00 47.62 110 GLY A CA 1
ATOM 754 C C . GLY A 1 110 ? 26.305 -13.490 -31.492 1.00 47.62 110 GLY A C 1
ATOM 755 O O . GLY A 1 110 ? 26.368 -13.999 -32.602 1.00 47.62 110 GLY A O 1
ATOM 756 N N . ALA A 1 111 ? 26.743 -12.240 -31.274 1.00 47.56 111 ALA A N 1
ATOM 757 C CA . ALA A 1 111 ? 27.559 -11.476 -32.237 1.00 47.56 111 ALA A CA 1
ATOM 758 C C . ALA A 1 111 ? 29.028 -11.302 -31.799 1.00 47.56 111 ALA A C 1
ATOM 760 O O . ALA A 1 111 ? 29.765 -10.506 -32.376 1.00 47.56 111 ALA A O 1
ATOM 761 N N . ILE A 1 112 ? 29.489 -12.075 -30.813 1.00 46.97 112 ILE A N 1
ATOM 762 C CA . ILE A 1 112 ? 30.912 -12.174 -30.450 1.00 46.97 112 ILE A CA 1
ATOM 763 C C . ILE A 1 112 ? 31.448 -13.514 -30.973 1.00 46.97 112 ILE A C 1
ATOM 765 O O . ILE A 1 112 ? 31.834 -14.394 -30.217 1.00 46.97 112 ILE A O 1
ATOM 769 N N . ALA A 1 113 ? 31.398 -13.693 -32.294 1.00 47.44 113 ALA A N 1
ATOM 770 C CA . ALA A 1 113 ? 32.117 -14.750 -33.017 1.00 47.44 113 ALA A CA 1
ATOM 771 C C . ALA A 1 113 ? 32.316 -14.403 -34.509 1.00 47.44 113 ALA A C 1
ATOM 773 O O . ALA A 1 113 ? 32.353 -15.288 -35.355 1.00 47.44 113 ALA A O 1
ATOM 774 N N . GLY A 1 114 ? 32.402 -13.113 -34.863 1.00 48.88 114 GLY A N 1
ATOM 775 C CA . GLY A 1 114 ? 32.521 -12.684 -36.267 1.00 48.88 114 GLY A CA 1
ATOM 776 C C . GLY A 1 114 ? 33.657 -11.708 -36.570 1.00 48.88 114 GLY A C 1
ATOM 777 O O . GLY A 1 114 ? 33.987 -11.507 -37.734 1.00 48.88 114 GLY A O 1
ATOM 778 N N . ILE A 1 115 ? 34.293 -11.118 -35.553 1.00 53.69 115 ILE A N 1
ATOM 779 C CA . ILE A 1 115 ? 35.328 -10.086 -35.736 1.00 53.69 115 ILE A CA 1
ATOM 780 C C . ILE A 1 115 ? 36.643 -10.568 -35.118 1.00 53.69 115 ILE A C 1
ATOM 782 O O . ILE A 1 115 ? 37.212 -9.961 -34.223 1.00 53.69 115 ILE A O 1
ATOM 786 N N . SER A 1 116 ? 37.111 -11.728 -35.567 1.00 52.03 116 SER A N 1
ATOM 787 C CA . SER A 1 116 ? 38.485 -12.181 -35.293 1.00 52.03 116 SER A CA 1
ATOM 788 C C . SER A 1 116 ? 39.161 -12.748 -36.545 1.00 52.03 116 SER A C 1
ATOM 790 O O . SER A 1 116 ? 40.381 -12.771 -36.642 1.00 52.03 116 SER A O 1
ATOM 792 N N . VAL A 1 117 ? 38.381 -13.098 -37.574 1.00 53.50 117 VAL A N 1
ATOM 793 C CA . VAL A 1 117 ? 38.917 -13.642 -38.830 1.00 53.50 117 VAL A CA 1
ATOM 794 C C . VAL A 1 117 ? 39.303 -12.537 -39.820 1.00 53.50 117 VAL A C 1
ATOM 796 O O . VAL A 1 117 ? 40.257 -12.709 -40.567 1.00 53.50 117 VAL A O 1
ATOM 799 N N . ALA A 1 118 ? 38.651 -11.368 -39.795 1.00 53.00 118 ALA A N 1
ATOM 800 C CA . ALA A 1 118 ? 38.983 -10.272 -40.714 1.00 53.00 118 ALA A CA 1
ATOM 801 C C . ALA A 1 118 ? 40.405 -9.727 -40.487 1.00 53.00 118 ALA A C 1
ATOM 803 O O . ALA A 1 118 ? 41.135 -9.494 -41.445 1.00 53.00 118 ALA A O 1
ATOM 804 N N . VAL A 1 119 ? 40.839 -9.601 -39.227 1.00 56.25 119 VAL A N 1
ATOM 805 C CA . VAL A 1 119 ? 42.206 -9.155 -38.907 1.00 56.25 119 VAL A CA 1
ATOM 806 C C . VAL A 1 119 ? 43.226 -10.228 -39.291 1.00 56.25 119 VAL A C 1
ATOM 808 O O . VAL A 1 119 ? 44.255 -9.895 -39.868 1.00 56.25 119 VAL A O 1
ATOM 811 N N . ILE A 1 120 ? 42.931 -11.513 -39.063 1.00 59.66 120 ILE A N 1
ATOM 812 C CA . ILE A 1 120 ? 43.827 -12.614 -39.457 1.00 59.66 120 ILE A CA 1
ATOM 813 C C . ILE A 1 120 ? 43.944 -12.717 -40.983 1.00 59.66 120 ILE A C 1
ATOM 815 O O . ILE A 1 120 ? 45.038 -12.951 -41.480 1.00 59.66 120 ILE A O 1
ATOM 819 N N . VAL A 1 121 ? 42.870 -12.489 -41.746 1.00 60.56 121 VAL A N 1
ATOM 820 C CA . VAL A 1 121 ? 42.927 -12.469 -43.219 1.00 60.56 121 VAL A CA 1
ATOM 821 C C . VAL A 1 121 ? 43.692 -11.249 -43.728 1.00 60.56 121 VAL A C 1
ATOM 823 O O . VAL A 1 121 ? 44.468 -11.379 -44.668 1.00 60.56 121 VAL A O 1
ATOM 826 N N . VAL 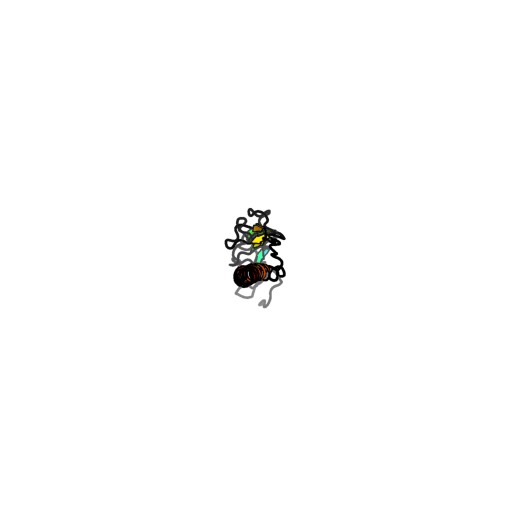A 1 122 ? 43.544 -10.079 -43.099 1.00 63.50 122 VAL A N 1
ATOM 827 C CA . VAL A 1 122 ? 44.299 -8.877 -43.491 1.00 63.50 122 VAL A CA 1
ATOM 828 C C . VAL A 1 122 ? 45.784 -9.026 -43.153 1.00 63.50 122 VAL A C 1
ATOM 830 O O . VAL A 1 122 ? 46.624 -8.745 -44.001 1.00 63.50 122 VAL A O 1
ATOM 833 N N . VAL A 1 123 ? 46.128 -9.528 -41.963 1.00 64.31 123 VAL A N 1
ATOM 834 C CA . VAL A 1 123 ? 47.528 -9.752 -41.561 1.00 64.31 123 VAL A CA 1
ATOM 835 C C . VAL A 1 123 ? 48.138 -10.927 -42.332 1.00 64.31 123 VAL A C 1
ATOM 837 O O . VAL A 1 123 ? 49.240 -10.803 -42.857 1.00 64.31 123 VAL A O 1
ATOM 840 N N . GLY A 1 124 ? 47.418 -12.040 -42.485 1.00 65.94 124 GLY A N 1
ATOM 841 C CA . GLY A 1 124 ? 47.851 -13.198 -43.273 1.00 65.94 124 GLY A CA 1
ATOM 842 C C . GLY A 1 124 ? 47.978 -12.886 -44.766 1.00 65.94 124 GLY A C 1
ATOM 843 O O . GLY A 1 124 ? 48.927 -13.328 -45.408 1.00 65.94 124 GLY A O 1
ATOM 844 N N . GLY A 1 125 ? 47.081 -12.056 -45.303 1.00 69.00 125 GLY A N 1
ATOM 845 C CA . GLY A 1 125 ? 47.138 -11.539 -46.668 1.00 69.00 125 GLY A CA 1
ATOM 846 C C . GLY A 1 125 ? 48.301 -10.572 -46.884 1.00 69.00 125 GLY A C 1
ATOM 847 O O . GLY A 1 125 ? 49.001 -10.702 -47.884 1.00 69.00 125 GLY A O 1
ATOM 848 N N . LEU A 1 126 ? 48.576 -9.662 -45.938 1.00 70.69 126 LEU A N 1
ATOM 849 C CA . LEU A 1 126 ? 49.746 -8.778 -46.010 1.00 70.69 126 LEU A CA 1
ATOM 850 C C . LEU A 1 126 ? 51.053 -9.570 -45.955 1.00 70.69 126 LEU A C 1
ATOM 852 O O . LEU A 1 126 ? 51.948 -9.321 -46.756 1.00 70.69 126 LEU A O 1
ATOM 856 N N . VAL A 1 127 ? 51.169 -10.530 -45.034 1.00 73.50 127 VAL A N 1
ATOM 857 C CA . VAL A 1 127 ? 52.384 -11.343 -44.885 1.00 73.50 127 VAL A CA 1
ATOM 858 C C . VAL A 1 127 ? 52.568 -12.266 -46.091 1.00 73.50 127 VAL A C 1
ATOM 860 O O . VAL A 1 127 ? 53.678 -12.368 -46.605 1.00 73.50 127 VAL A O 1
ATOM 863 N N . GLY A 1 128 ? 51.494 -12.873 -46.608 1.00 73.88 128 GLY A N 1
ATOM 864 C CA . GLY A 1 128 ? 51.531 -13.688 -47.825 1.00 73.88 128 GLY A CA 1
ATOM 865 C C . GLY A 1 128 ? 51.896 -12.878 -49.071 1.00 73.88 128 GLY A C 1
ATOM 866 O O . GLY A 1 128 ? 52.751 -13.300 -49.847 1.00 73.88 128 GLY A O 1
ATOM 867 N N . PHE A 1 129 ? 51.321 -11.682 -49.229 1.00 70.50 129 PHE A N 1
ATOM 868 C CA . PHE A 1 129 ? 51.648 -10.773 -50.326 1.00 70.50 129 PHE A CA 1
ATOM 869 C C . PHE A 1 129 ? 53.082 -10.246 -50.224 1.00 70.50 129 PHE A C 1
ATOM 871 O O . PHE A 1 129 ? 53.770 -10.199 -51.234 1.00 70.50 129 PHE A O 1
ATOM 878 N N . LEU A 1 130 ? 53.581 -9.923 -49.025 1.00 70.00 130 LEU A N 1
ATOM 879 C CA . LEU A 1 130 ? 54.977 -9.525 -48.815 1.00 70.00 130 LEU A CA 1
ATOM 880 C C . LEU A 1 130 ? 55.952 -10.677 -49.076 1.00 70.00 130 LEU A C 1
ATOM 882 O O . LEU A 1 130 ? 57.000 -10.450 -49.675 1.00 70.00 130 LEU A O 1
ATOM 886 N N . CYS A 1 131 ? 55.609 -11.904 -48.676 1.00 70.94 131 CYS A N 1
ATOM 887 C CA . CYS A 1 131 ? 56.443 -13.080 -48.916 1.00 70.94 131 CYS A CA 1
ATOM 888 C C . CYS A 1 131 ? 56.492 -13.422 -50.413 1.00 70.94 131 CYS A C 1
ATOM 890 O O . CYS A 1 131 ? 57.579 -13.598 -50.958 1.00 70.94 131 CYS A O 1
ATOM 892 N N . TRP A 1 132 ? 55.346 -13.409 -51.107 1.00 69.94 132 TRP A N 1
ATOM 893 C CA . TRP A 1 132 ? 55.286 -13.540 -52.567 1.00 69.94 132 TRP A CA 1
ATOM 894 C C . TRP A 1 132 ? 56.041 -12.407 -53.261 1.00 69.94 132 TRP A C 1
ATOM 896 O O . TRP A 1 132 ? 56.836 -12.650 -54.162 1.00 69.94 132 TRP A O 1
ATOM 906 N N . TRP A 1 133 ? 55.835 -11.161 -52.839 1.00 68.06 133 TRP A N 1
ATOM 907 C CA . TRP A 1 133 ? 56.497 -10.008 -53.434 1.00 68.06 133 TRP A CA 1
ATOM 908 C C . TRP A 1 133 ? 58.016 -10.095 -53.274 1.00 68.06 133 TRP A C 1
ATOM 910 O O . TRP A 1 133 ? 58.723 -9.914 -54.256 1.00 68.06 133 TRP A O 1
ATOM 920 N N . PHE A 1 134 ? 58.546 -10.438 -52.096 1.00 65.19 134 PHE A N 1
ATOM 921 C CA . PHE A 1 134 ? 59.995 -10.577 -51.903 1.00 65.19 134 PHE A CA 1
ATOM 922 C C . PHE A 1 134 ? 60.587 -11.807 -52.605 1.00 65.19 134 PHE A C 1
ATOM 924 O O . PHE A 1 134 ? 61.660 -11.703 -53.197 1.00 65.19 134 PHE A O 1
ATOM 931 N N . LEU A 1 135 ? 59.899 -12.954 -52.590 1.00 65.31 135 LEU A N 1
ATOM 932 C CA . LEU A 1 135 ? 60.396 -14.187 -53.212 1.00 65.31 135 LEU A CA 1
ATOM 933 C C . LEU A 1 135 ? 60.285 -14.163 -54.744 1.00 65.31 135 LEU A C 1
ATOM 935 O O . LEU A 1 135 ? 61.203 -14.612 -55.427 1.00 65.31 135 LEU A O 1
ATOM 939 N N . CYS A 1 136 ? 59.205 -13.612 -55.305 1.00 59.44 136 CYS A N 1
ATOM 940 C CA . CYS A 1 136 ? 59.003 -13.551 -56.755 1.00 59.44 136 CYS A CA 1
ATOM 941 C C . CYS A 1 136 ? 59.650 -12.322 -57.408 1.00 59.44 136 CYS A C 1
ATOM 943 O O . CYS A 1 136 ? 60.027 -12.399 -58.574 1.00 59.44 136 CYS A O 1
ATOM 945 N N . ARG A 1 137 ? 59.840 -11.203 -56.691 1.00 61.66 137 ARG A N 1
ATOM 946 C CA . ARG A 1 137 ? 60.539 -10.021 -57.237 1.00 61.66 137 ARG A CA 1
ATOM 947 C C . ARG A 1 137 ? 62.064 -10.129 -57.165 1.00 61.66 137 ARG A C 1
ATOM 949 O O . ARG A 1 137 ? 62.743 -9.361 -57.832 1.00 61.66 137 ARG A O 1
ATOM 956 N N . GLY A 1 138 ? 62.605 -11.091 -56.415 1.00 57.12 138 GLY A N 1
ATOM 957 C CA . GLY A 1 138 ? 64.038 -11.414 -56.408 1.00 57.12 138 GLY A CA 1
ATOM 958 C C . GLY A 1 138 ? 64.502 -12.314 -57.562 1.00 57.12 138 GLY A C 1
ATOM 959 O O . GLY A 1 138 ? 65.672 -12.689 -57.602 1.00 57.12 138 GLY A O 1
ATOM 960 N N . LYS A 1 139 ? 63.607 -12.705 -58.480 1.00 54.12 139 LYS A N 1
ATOM 961 C CA . LYS A 1 139 ? 63.912 -13.603 -59.606 1.00 54.12 139 LYS A CA 1
ATOM 962 C C . LYS A 1 139 ? 63.433 -13.038 -60.954 1.00 54.12 139 LYS A C 1
ATOM 964 O O . LYS A 1 139 ? 62.948 -13.797 -61.792 1.00 54.12 139 LYS A O 1
ATOM 969 N N . ALA A 1 140 ? 63.568 -11.726 -61.142 1.00 50.25 140 ALA A N 1
ATOM 970 C CA . ALA A 1 140 ? 63.567 -11.062 -62.445 1.00 50.25 140 ALA A CA 1
ATOM 971 C C . ALA A 1 140 ? 64.874 -10.279 -62.593 1.00 50.25 140 ALA A C 1
ATOM 973 O O . ALA A 1 140 ? 65.248 -9.608 -61.605 1.00 50.25 140 ALA A O 1
#

Secondary structure (DSSP, 8-state):
---S-PPTTEEE-TTSS-EEE--S--SSTTEEEEETTEEEEEEEEPTTEEE-TTSS-EEEPPSS-SSTTEEEEETTEEEEEEEEPTTEEE-TTSS-EEE---------TT-SSSSSHHHHHHHHHHHHHHHHHHHHHTT-

Organism: Giardia intestinalis (NCBI:txid5741)

Sequence (140 aa):
TKCETCSPGFTLSGDKTQCTKNAASCAVDNCATCVAGDNTKCETCSPGFTLSGDKTQCTKNAASCAVDNCATCVAGDNTKCETCSPGFTLSGDKTQCEPSSTNKSGLPSGAIAGISVAVIVVVGGLVGFLCWWFLCRGKA

Foldseek 3Di:
DFAPDDDPQWDQDPRSPDTHRVDDDQPAPQAPAADVPHSQFGPHGHPQWDADPVRRYTAGADPAAPEPQAPGADHNDSQFGPHGHPQWDADPVRRYTHRNPPVCPVPPPPPVPDPPV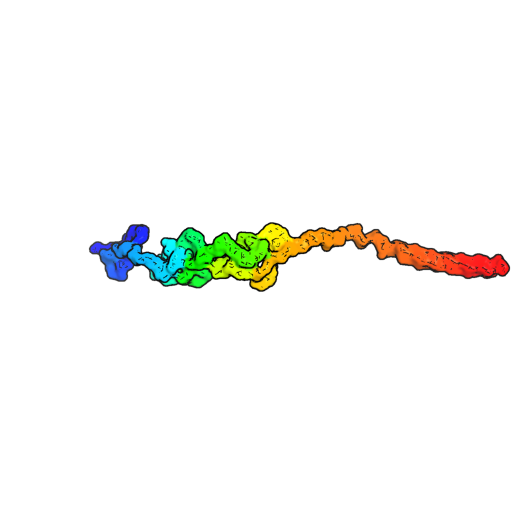VVVCVVVVVVVVVVCCVVVVVPD